Protein AF-A0A7T3FVX2-F1 (afdb_monomer_lite)

Foldseek 3Di:
DPPCLVVLLCCLQPVLLLVLLVVLVVCCVVVNDPVVRSVCCLQVVLVVLLVVLVVLCQQQPAQPDGPCVVVHDAQFLLVPDPPVCPVVDDPVNRRDGDNPRHDHPSCSVSSNSNSVNNNVSNVVPVD

Secondary structure (DSSP, 8-state):
--TTHHHHHHIIIIIHHHHHHHHHHHHHHTTSS-HHHHHHHHHHHHHHHHHHHHHHHHHH-BSS--TTGGG--PPBGGGTS-GGGGGGS-HHHHSSBP-TTPBPHHHHHHHHHHHHHHHHHHHHHH-

pLDDT: mean 79.84, std 10.41, range [51.56, 94.81]

Organism: NCBI:txid1198301

Sequence (127 aa):
MDEKAPIYAAAAGVIAPVTTVRLVGGAVDAGVLDPIVGLVVLFLGPVLGGVWIVSAAWKLGLTDWDPLDRFRSRATVREDIPAQFHDAMNNETLDEVKEEGKIPTNLFVYGLVYLVGVPIFTVVFIL

Structure (mmCIF, N/CA/C/O backbone):
data_AF-A0A7T3FVX2-F1
#
_entry.id   AF-A0A7T3FVX2-F1
#
loop_
_atom_site.group_PDB
_atom_site.id
_atom_site.type_symbol
_atom_site.label_atom_id
_atom_site.label_alt_id
_atom_site.label_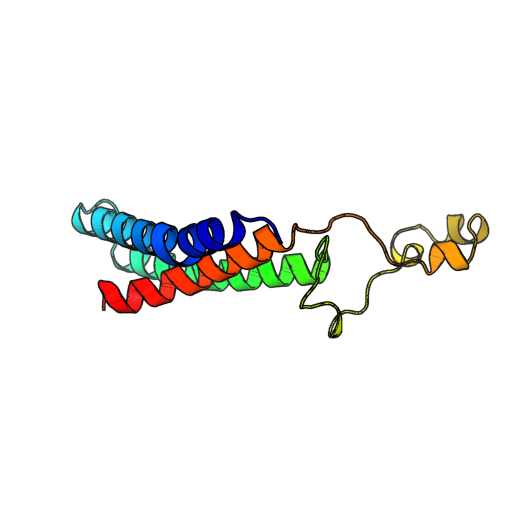comp_id
_atom_site.label_asym_id
_atom_site.label_entity_id
_atom_site.label_seq_id
_atom_site.pdbx_PDB_ins_code
_atom_site.Cartn_x
_atom_site.Cartn_y
_atom_site.Cartn_z
_atom_site.occupancy
_atom_site.B_iso_or_equiv
_atom_site.auth_seq_id
_atom_site.auth_comp_id
_atom_site.auth_asym_id
_atom_site.auth_atom_id
_atom_site.pdbx_PDB_model_num
ATOM 1 N N . MET A 1 1 ? -3.057 11.288 -21.229 1.00 51.56 1 MET A N 1
ATOM 2 C CA . MET A 1 1 ? -3.587 11.096 -19.862 1.00 51.56 1 MET A CA 1
ATOM 3 C C . MET A 1 1 ? -5.002 10.577 -19.996 1.00 51.56 1 MET A C 1
ATOM 5 O O . MET A 1 1 ? -5.764 11.183 -20.733 1.00 51.56 1 MET A O 1
ATOM 9 N N . ASP A 1 2 ? -5.311 9.449 -19.362 1.00 62.53 2 ASP A N 1
ATOM 10 C CA . ASP A 1 2 ? -6.655 8.859 -19.353 1.00 62.53 2 ASP A CA 1
ATOM 11 C C . ASP A 1 2 ? -7.633 9.810 -18.630 1.00 62.53 2 ASP A C 1
ATOM 13 O O . ASP A 1 2 ? -7.335 10.260 -17.521 1.00 62.53 2 ASP A O 1
ATOM 17 N N . GLU A 1 3 ? -8.772 10.152 -19.242 1.00 69.12 3 GLU A N 1
ATOM 18 C CA . GLU A 1 3 ? -9.748 11.120 -18.698 1.00 69.12 3 GLU A CA 1
ATOM 19 C C . GLU A 1 3 ? -10.288 10.710 -17.319 1.00 69.12 3 GLU A C 1
ATOM 21 O O . GLU A 1 3 ? -10.732 11.550 -16.537 1.00 69.12 3 GLU A O 1
ATOM 26 N N . LYS A 1 4 ? -10.210 9.418 -16.981 1.00 71.50 4 LYS A N 1
ATOM 27 C CA . LYS A 1 4 ? -10.680 8.872 -15.702 1.00 71.50 4 LYS A CA 1
ATOM 28 C C . LYS A 1 4 ? -9.620 8.862 -14.599 1.00 71.50 4 LYS A C 1
ATOM 30 O O . LYS A 1 4 ? -9.953 8.588 -13.446 1.00 71.50 4 LYS A O 1
ATOM 35 N N . ALA A 1 5 ? -8.364 9.196 -14.903 1.00 68.69 5 ALA A N 1
ATOM 36 C CA . ALA A 1 5 ? -7.272 9.197 -13.927 1.00 68.69 5 ALA A CA 1
ATOM 37 C C . ALA A 1 5 ? -7.550 10.022 -12.645 1.00 68.69 5 ALA A C 1
ATOM 39 O O . ALA A 1 5 ? -7.195 9.541 -11.565 1.00 68.69 5 ALA A O 1
ATOM 40 N N . PRO A 1 6 ? -8.218 11.198 -12.697 1.00 67.56 6 PRO A N 1
ATOM 41 C CA . PRO A 1 6 ? -8.576 11.955 -11.494 1.00 67.56 6 PRO A CA 1
ATOM 42 C C . PRO A 1 6 ? -9.600 11.229 -10.613 1.00 67.56 6 PRO A C 1
ATOM 44 O O . PRO A 1 6 ? -9.517 11.283 -9.388 1.00 67.56 6 PRO A O 1
ATOM 47 N N . ILE A 1 7 ? -10.547 10.516 -11.232 1.00 74.06 7 ILE A N 1
ATOM 48 C CA . ILE A 1 7 ? -11.590 9.756 -10.530 1.00 74.06 7 ILE A CA 1
ATOM 49 C C . ILE A 1 7 ? -10.956 8.579 -9.791 1.00 74.06 7 ILE A C 1
ATOM 51 O O . ILE A 1 7 ? -11.241 8.362 -8.615 1.00 74.06 7 ILE A O 1
ATOM 55 N N . TYR A 1 8 ? -10.054 7.850 -10.450 1.00 76.00 8 TYR A N 1
ATOM 56 C CA . TYR A 1 8 ? -9.338 6.742 -9.821 1.00 76.00 8 TYR A CA 1
ATOM 57 C C . TYR A 1 8 ? -8.396 7.213 -8.711 1.00 76.00 8 TYR A C 1
ATOM 59 O O . TYR A 1 8 ? -8.329 6.572 -7.665 1.00 76.00 8 TYR A O 1
ATOM 67 N N . ALA A 1 9 ? -7.743 8.366 -8.881 1.00 71.69 9 ALA A N 1
ATOM 68 C CA . ALA A 1 9 ? -6.930 8.972 -7.830 1.00 71.69 9 ALA A CA 1
ATOM 69 C C . ALA A 1 9 ? -7.771 9.363 -6.603 1.00 71.69 9 ALA A C 1
ATOM 71 O O . ALA A 1 9 ? -7.386 9.062 -5.475 1.00 71.69 9 ALA A O 1
ATOM 72 N N . ALA A 1 10 ? -8.941 9.976 -6.806 1.00 73.88 10 ALA A N 1
ATOM 73 C CA . ALA A 1 10 ? -9.861 10.312 -5.719 1.00 73.88 10 ALA A CA 1
ATOM 74 C C . ALA A 1 10 ? -10.425 9.057 -5.028 1.00 73.88 10 ALA A C 1
ATOM 76 O O . ALA A 1 10 ? -10.515 9.002 -3.799 1.00 73.88 10 ALA A O 1
ATOM 77 N N . ALA A 1 11 ? -10.763 8.022 -5.801 1.00 79.75 11 ALA A N 1
ATOM 78 C CA . ALA A 1 11 ? -11.240 6.755 -5.263 1.00 79.75 11 ALA A CA 1
ATOM 79 C C . ALA A 1 11 ? -10.166 6.059 -4.412 1.00 79.75 11 ALA A C 1
ATOM 81 O O . ALA A 1 11 ? -10.448 5.662 -3.284 1.00 79.75 11 ALA A O 1
ATOM 82 N N . ALA A 1 12 ? -8.933 5.961 -4.918 1.00 78.56 12 ALA A N 1
ATOM 83 C CA . ALA A 1 12 ? -7.824 5.311 -4.227 1.00 78.56 12 ALA A CA 1
ATOM 84 C C . ALA A 1 12 ? -7.296 6.123 -3.035 1.00 78.56 12 ALA A C 1
ATOM 86 O O . ALA A 1 12 ? -6.888 5.537 -2.038 1.00 78.56 12 ALA A O 1
ATOM 87 N N . GLY A 1 13 ? -7.308 7.456 -3.117 1.00 80.19 13 GLY A N 1
ATOM 88 C CA . GLY A 1 13 ? -6.720 8.322 -2.095 1.00 80.19 13 GLY A CA 1
ATOM 89 C C . GLY A 1 13 ? -7.662 8.866 -1.044 1.00 80.19 13 GLY A C 1
ATOM 90 O O . GLY A 1 13 ? -7.184 9.314 -0.010 1.00 80.19 13 GLY A O 1
ATOM 91 N N . VAL A 1 14 ? -8.974 8.824 -1.271 1.00 83.62 14 VAL A N 1
ATOM 92 C CA . VAL A 1 14 ? -9.952 9.375 -0.324 1.00 83.62 14 VAL A CA 1
ATOM 93 C C . VAL A 1 14 ? -11.021 8.348 0.006 1.00 83.62 14 VAL A C 1
ATOM 95 O O . VAL A 1 14 ? -11.159 7.959 1.162 1.00 83.62 14 VAL A O 1
ATOM 98 N N . ILE A 1 15 ? -11.752 7.855 -0.995 1.00 87.62 15 ILE A N 1
ATOM 99 C CA . ILE A 1 15 ? -12.921 6.998 -0.743 1.00 87.62 15 ILE A CA 1
ATOM 100 C C . ILE A 1 15 ? -12.502 5.664 -0.122 1.00 87.62 15 ILE A C 1
ATOM 102 O O . ILE A 1 15 ? -13.030 5.284 0.925 1.00 87.62 15 ILE A O 1
ATOM 106 N N . ALA A 1 16 ? -11.554 4.960 -0.741 1.00 87.62 16 ALA A N 1
ATOM 107 C CA . ALA A 1 16 ? -11.097 3.666 -0.255 1.00 87.62 16 ALA A CA 1
ATOM 108 C C . ALA A 1 16 ? -10.457 3.771 1.144 1.00 87.62 16 ALA A C 1
ATOM 110 O O . ALA A 1 16 ? -10.890 3.026 2.020 1.00 87.62 16 ALA A O 1
ATOM 111 N N . PRO A 1 17 ? -9.541 4.720 1.428 1.00 88.25 17 PRO A N 1
ATOM 112 C CA . PRO A 1 17 ? -8.986 4.885 2.766 1.00 88.25 17 PRO A CA 1
ATOM 113 C C . PRO A 1 17 ? -10.033 5.170 3.840 1.00 88.25 17 PRO A C 1
ATOM 115 O O . PRO A 1 17 ? -10.051 4.498 4.868 1.00 88.25 17 PRO A O 1
ATOM 118 N N . VAL A 1 18 ? -10.945 6.117 3.593 1.00 89.81 18 VAL A N 1
ATOM 119 C CA . VAL A 1 18 ? -12.016 6.451 4.543 1.00 89.81 18 VAL A CA 1
ATOM 120 C C . VAL A 1 18 ? -12.905 5.240 4.808 1.00 89.81 18 VAL A C 1
ATOM 122 O O . VAL A 1 18 ? -13.228 4.950 5.959 1.00 89.81 18 VAL A O 1
ATOM 125 N N . THR A 1 19 ? -13.267 4.504 3.757 1.00 91.19 19 THR A N 1
ATOM 126 C CA . THR A 1 19 ? -14.081 3.289 3.880 1.00 91.19 19 THR A CA 1
ATOM 127 C C . THR A 1 19 ? -13.360 2.230 4.712 1.00 91.19 19 THR A C 1
ATOM 129 O O . THR A 1 19 ? -13.965 1.666 5.620 1.00 91.19 19 THR A O 1
ATOM 132 N N . THR A 1 20 ? -12.064 2.009 4.479 1.00 91.25 20 THR A N 1
ATOM 133 C CA . THR A 1 20 ? -11.244 1.073 5.261 1.00 91.25 20 THR A CA 1
ATOM 134 C C . THR A 1 20 ? -11.225 1.441 6.743 1.00 91.25 20 THR A C 1
ATOM 136 O O . THR A 1 20 ? -11.505 0.589 7.583 1.00 91.25 20 THR A O 1
ATOM 139 N N . VAL A 1 21 ? -10.969 2.711 7.077 1.00 90.81 21 VAL A N 1
ATOM 140 C CA . VAL A 1 21 ? -10.954 3.190 8.471 1.00 90.81 21 VAL A CA 1
ATOM 141 C C . VAL A 1 21 ? -12.314 2.981 9.136 1.00 90.81 21 VAL A C 1
ATOM 143 O O . VAL A 1 21 ? -12.386 2.481 10.256 1.00 90.81 21 VAL A O 1
ATOM 146 N N . ARG A 1 22 ? -13.408 3.302 8.435 1.00 91.06 22 ARG A N 1
ATOM 147 C CA . ARG A 1 22 ? -14.774 3.123 8.949 1.00 91.06 22 ARG A CA 1
ATOM 148 C C . ARG A 1 22 ? -15.142 1.659 9.158 1.00 91.06 22 ARG A C 1
ATOM 150 O O . ARG A 1 22 ? -15.786 1.349 10.154 1.00 91.06 22 ARG A O 1
ATOM 157 N N . LEU A 1 23 ? -14.741 0.771 8.250 1.00 93.19 23 LEU A N 1
ATOM 158 C CA . LEU A 1 23 ? -14.982 -0.667 8.384 1.00 93.19 23 LEU A CA 1
ATOM 159 C C . LEU A 1 23 ? -14.229 -1.249 9.580 1.00 93.19 23 LEU A C 1
ATOM 161 O O . LEU A 1 23 ? -14.816 -2.000 10.355 1.00 93.19 23 LEU A O 1
ATOM 165 N N . VAL A 1 24 ? -12.959 -0.876 9.759 1.00 91.38 24 VAL A N 1
ATOM 166 C CA . VAL A 1 24 ? -12.169 -1.324 10.913 1.00 91.38 24 VAL A CA 1
ATOM 167 C C . VAL A 1 24 ? -12.749 -0.765 12.212 1.00 91.38 24 VAL A C 1
ATOM 169 O O . VAL A 1 24 ? -12.954 -1.532 13.146 1.00 91.38 24 VAL A O 1
ATOM 172 N N . GLY A 1 25 ? -13.089 0.528 12.2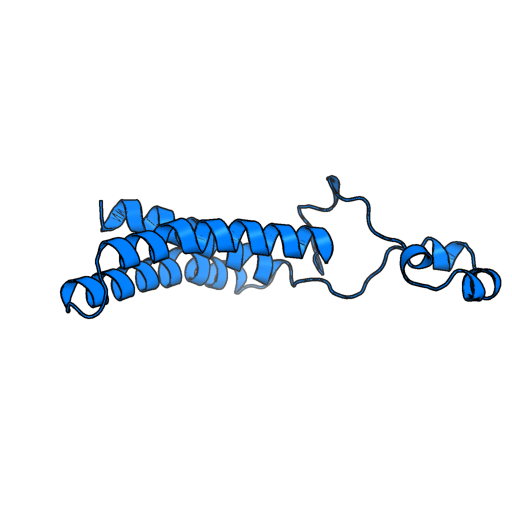57 1.00 88.94 25 GLY A N 1
ATOM 173 C CA . GLY A 1 25 ? -13.742 1.141 13.419 1.00 88.94 25 GLY A CA 1
ATOM 174 C C . GLY A 1 25 ? -15.059 0.450 13.779 1.00 88.94 25 GLY A C 1
ATOM 175 O O . GLY A 1 25 ? -15.245 0.039 14.917 1.00 88.94 25 GLY A O 1
ATOM 176 N N . GLY A 1 26 ? -15.924 0.200 12.791 1.00 90.38 26 GLY A N 1
ATOM 177 C CA . GLY A 1 26 ? -17.179 -0.522 13.008 1.00 90.38 26 GLY A CA 1
ATOM 178 C C . GLY A 1 26 ? -16.985 -1.964 13.496 1.00 90.38 26 GLY A C 1
ATOM 179 O O . GLY A 1 26 ? -17.774 -2.445 14.306 1.00 90.38 26 GLY A O 1
ATOM 180 N N . ALA A 1 27 ? -15.931 -2.656 13.051 1.00 90.69 27 ALA A N 1
ATOM 181 C CA . ALA A 1 27 ? -15.599 -3.996 13.540 1.00 90.69 27 ALA A CA 1
ATOM 182 C C . ALA A 1 27 ? -15.110 -3.987 14.998 1.00 90.69 27 ALA A C 1
ATOM 184 O O . ALA A 1 27 ? -15.405 -4.923 15.746 1.00 90.69 27 ALA A O 1
ATOM 185 N N . VAL A 1 28 ? -14.394 -2.9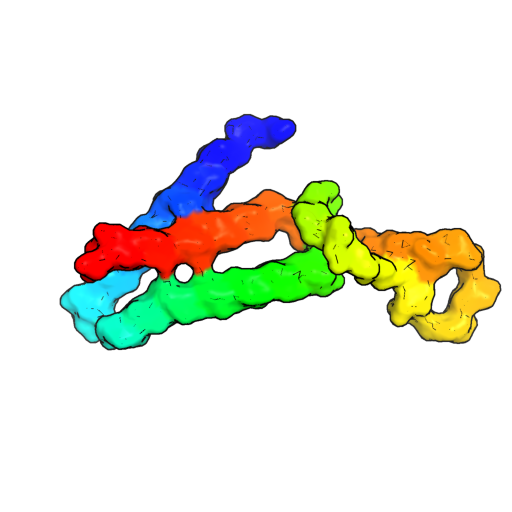32 15.400 1.00 91.25 28 VAL A N 1
ATOM 186 C CA . VAL A 1 28 ? -13.974 -2.715 16.789 1.00 91.25 28 VAL A CA 1
ATOM 187 C C . VAL A 1 28 ? -15.180 -2.397 17.674 1.00 91.25 28 VAL A C 1
ATOM 189 O O . VAL A 1 28 ? -15.367 -3.052 18.696 1.00 91.25 28 VAL A O 1
ATOM 192 N N . ASP A 1 29 ? -16.050 -1.477 17.250 1.00 90.75 29 ASP A N 1
ATOM 193 C CA . ASP A 1 29 ? -17.262 -1.100 17.994 1.00 90.75 29 ASP A CA 1
ATOM 194 C C . ASP A 1 29 ? -18.225 -2.285 18.180 1.00 90.75 29 ASP A C 1
ATOM 196 O O . ASP A 1 29 ? -18.880 -2.416 19.214 1.00 90.75 29 ASP A O 1
ATOM 200 N N . ALA A 1 30 ? -18.289 -3.184 17.194 1.00 92.69 30 ALA A N 1
ATOM 201 C CA . ALA A 1 30 ? -19.078 -4.413 17.259 1.00 92.69 30 ALA A CA 1
ATOM 202 C C . ALA A 1 30 ? -18.435 -5.526 18.115 1.00 92.69 30 ALA A C 1
ATOM 204 O O . ALA A 1 30 ? -19.033 -6.591 18.271 1.00 92.69 30 ALA A O 1
ATOM 205 N N . GLY A 1 31 ? -17.219 -5.323 18.638 1.00 90.19 31 GLY A N 1
ATOM 206 C CA . GLY A 1 31 ? -16.481 -6.315 19.427 1.00 90.19 31 GLY A CA 1
ATOM 207 C C . GLY A 1 31 ? -15.961 -7.513 18.622 1.00 90.19 31 GLY A C 1
ATOM 208 O O . GLY A 1 31 ? -15.587 -8.528 19.204 1.00 90.19 31 GLY A O 1
ATOM 209 N N . VAL A 1 32 ? -15.950 -7.418 17.288 1.00 94.81 32 VAL A N 1
ATOM 210 C CA . VAL A 1 32 ? -15.472 -8.478 16.379 1.00 94.81 32 VAL A CA 1
ATOM 211 C C . VAL A 1 32 ? -13.952 -8.412 16.203 1.00 94.81 32 VAL A C 1
ATOM 213 O O . VAL A 1 32 ? -13.315 -9.427 15.920 1.00 94.81 32 VAL A O 1
ATOM 216 N N . LEU A 1 33 ? -13.364 -7.227 16.382 1.00 92.12 33 LEU A N 1
ATOM 217 C CA . LEU A 1 33 ? -11.930 -6.983 16.277 1.00 92.12 33 LEU A CA 1
ATOM 218 C C . LEU A 1 33 ? -11.409 -6.291 17.538 1.00 92.12 33 LEU A C 1
ATOM 220 O O . LEU A 1 33 ? -12.008 -5.334 18.019 1.00 92.12 33 LEU A O 1
ATOM 224 N N . ASP A 1 34 ? -10.267 -6.747 18.049 1.00 92.50 34 ASP A N 1
ATOM 225 C CA . ASP A 1 34 ? -9.597 -6.074 19.160 1.00 92.50 34 ASP A CA 1
ATOM 226 C C . ASP A 1 34 ? -9.093 -4.674 18.726 1.00 92.50 34 ASP A C 1
ATOM 228 O O . ASP A 1 34 ? -8.509 -4.553 17.641 1.00 92.50 34 ASP A O 1
ATOM 232 N N . PRO A 1 35 ? -9.275 -3.615 19.542 1.00 88.94 35 PRO A N 1
ATOM 233 C CA . PRO A 1 35 ? -8.856 -2.255 19.195 1.00 88.94 35 PRO A CA 1
ATOM 234 C C . PRO A 1 35 ? -7.370 -2.124 18.832 1.00 88.94 35 PRO A C 1
ATOM 236 O O . PRO A 1 35 ? -7.017 -1.381 17.915 1.00 88.94 35 PRO A O 1
ATOM 239 N N . ILE A 1 36 ? -6.488 -2.859 19.518 1.00 91.12 36 ILE A N 1
ATOM 240 C CA . ILE A 1 36 ? -5.044 -2.848 19.255 1.00 91.12 36 ILE A CA 1
ATOM 241 C C . ILE A 1 36 ? -4.775 -3.484 17.894 1.00 91.12 36 ILE A C 1
ATOM 243 O O . ILE A 1 36 ? -3.994 -2.951 17.105 1.00 91.12 36 ILE A O 1
ATOM 247 N N . VAL A 1 37 ? -5.453 -4.591 17.584 1.00 90.88 37 VAL A N 1
ATOM 248 C CA . VAL A 1 37 ? -5.350 -5.232 16.267 1.00 90.88 37 VAL A CA 1
ATOM 249 C C . VAL A 1 37 ? -5.860 -4.289 15.175 1.00 90.88 37 VAL A C 1
ATOM 251 O O . VAL A 1 37 ? -5.203 -4.153 14.145 1.00 90.88 37 VAL A O 1
ATOM 254 N N . GLY A 1 38 ? -6.963 -3.574 15.412 1.00 89.44 38 GLY A N 1
ATOM 255 C CA . GLY A 1 38 ? -7.466 -2.536 14.509 1.00 89.44 38 GLY A CA 1
ATOM 256 C C . GLY A 1 38 ? -6.430 -1.444 14.223 1.00 89.44 38 GLY A C 1
ATOM 257 O O . GLY A 1 38 ? -6.168 -1.132 13.062 1.00 89.44 38 GLY A O 1
ATOM 258 N N . LEU A 1 39 ? -5.763 -0.923 15.257 1.00 86.88 39 LEU A N 1
ATOM 259 C CA . LEU A 1 39 ? -4.690 0.068 15.105 1.00 86.88 39 LEU A CA 1
ATOM 260 C C . LEU A 1 39 ? -3.486 -0.481 14.330 1.00 86.88 39 LEU A C 1
ATOM 262 O O . LEU A 1 39 ? -2.963 0.195 13.444 1.00 86.88 39 LEU A O 1
ATOM 266 N N . VAL A 1 40 ? -3.060 -1.713 14.614 1.00 90.56 40 VAL A N 1
ATOM 267 C CA . VAL A 1 40 ? -1.969 -2.369 13.876 1.00 90.56 40 VAL A CA 1
ATOM 268 C C . VAL A 1 40 ? -2.332 -2.520 12.397 1.00 90.56 40 VAL A C 1
ATOM 270 O O . VAL A 1 40 ? -1.510 -2.220 11.531 1.00 90.56 40 VAL A O 1
ATOM 273 N N . VAL A 1 41 ? -3.567 -2.921 12.089 1.00 90.69 41 VAL A N 1
ATOM 274 C CA . VAL A 1 41 ? -4.055 -3.051 10.709 1.00 90.69 41 VAL A CA 1
ATOM 275 C C . VAL A 1 41 ? -4.089 -1.702 9.996 1.00 90.69 41 VAL A C 1
ATOM 277 O O . VAL A 1 41 ? -3.736 -1.646 8.823 1.00 90.69 41 VAL A O 1
ATOM 280 N N . LEU A 1 42 ? -4.471 -0.620 10.675 1.00 91.38 42 LEU A N 1
ATOM 281 C CA . LEU A 1 42 ? -4.592 0.709 10.070 1.00 91.38 42 LEU A CA 1
ATOM 282 C C . LEU A 1 42 ? -3.268 1.480 9.953 1.00 91.38 42 LEU A C 1
ATOM 284 O O . LEU A 1 42 ? -3.156 2.359 9.102 1.00 91.38 42 LEU A O 1
ATOM 288 N N . PHE A 1 43 ? -2.255 1.153 10.759 1.00 89.19 43 PHE A N 1
ATOM 289 C CA . PHE A 1 43 ? -0.945 1.813 10.703 1.00 89.19 43 PHE A CA 1
ATOM 290 C C . PHE A 1 43 ? 0.158 0.909 10.168 1.00 89.19 43 PHE A C 1
ATOM 292 O O . PHE A 1 43 ? 0.773 1.211 9.146 1.00 89.19 43 PHE A O 1
ATOM 299 N N . LEU A 1 44 ? 0.426 -0.206 10.849 1.00 89.50 44 LEU A N 1
ATOM 300 C CA . LEU A 1 44 ? 1.553 -1.068 10.506 1.00 89.50 44 LEU A CA 1
ATOM 301 C C . LEU A 1 44 ? 1.321 -1.777 9.170 1.00 89.50 44 LEU A C 1
ATOM 303 O O . LEU A 1 44 ? 2.246 -1.873 8.367 1.00 89.50 44 LEU A O 1
ATOM 307 N N . GLY A 1 45 ? 0.087 -2.217 8.907 1.00 90.38 45 GLY A N 1
ATOM 308 C CA . GLY A 1 45 ? -0.297 -2.835 7.637 1.00 90.38 45 GLY A CA 1
ATOM 309 C C . GLY A 1 45 ? 0.055 -1.957 6.428 1.00 90.38 45 GLY A C 1
ATOM 310 O O . GLY A 1 45 ? 0.825 -2.401 5.574 1.00 90.38 45 GLY A O 1
ATOM 311 N N . PRO A 1 46 ? -0.433 -0.704 6.358 1.00 91.38 46 PRO A N 1
ATOM 312 C CA . PRO A 1 46 ? -0.115 0.195 5.260 1.00 91.38 46 PRO A CA 1
ATOM 313 C C . PRO A 1 46 ? 1.364 0.558 5.155 1.00 91.38 46 PRO A C 1
ATOM 315 O O . PRO A 1 46 ? 1.887 0.622 4.045 1.00 91.38 46 PRO A O 1
ATOM 318 N N . VAL A 1 47 ? 2.063 0.734 6.282 1.00 90.38 47 VAL A N 1
ATOM 319 C CA . VAL A 1 47 ? 3.511 1.005 6.285 1.00 90.38 47 VAL A CA 1
ATOM 320 C C . VAL A 1 47 ? 4.285 -0.163 5.672 1.00 90.38 47 VAL A C 1
ATOM 322 O O . VAL A 1 47 ? 5.076 0.039 4.750 1.00 90.38 47 VAL A O 1
ATOM 325 N N . LEU A 1 48 ? 4.033 -1.392 6.131 1.00 92.12 48 LEU A N 1
ATOM 326 C CA . LEU A 1 48 ? 4.682 -2.588 5.587 1.00 92.12 48 LEU A CA 1
ATOM 327 C C . LEU A 1 48 ? 4.294 -2.824 4.125 1.00 92.12 48 LEU A C 1
ATOM 329 O O . LEU A 1 48 ? 5.156 -3.136 3.304 1.00 92.12 48 LEU A O 1
ATOM 333 N N . GLY A 1 49 ? 3.021 -2.614 3.786 1.00 91.25 49 GLY A N 1
ATOM 334 C CA . GLY A 1 49 ? 2.532 -2.665 2.413 1.00 91.25 49 GLY A CA 1
ATOM 335 C C . GLY A 1 49 ? 3.263 -1.672 1.513 1.00 91.25 49 GLY A C 1
ATOM 336 O O . GLY A 1 49 ? 3.672 -2.055 0.423 1.00 91.25 49 GLY A O 1
ATOM 337 N N . GLY A 1 50 ? 3.495 -0.445 1.996 1.00 91.00 50 GLY A N 1
ATOM 338 C CA . GLY A 1 50 ? 4.226 0.625 1.312 1.00 91.00 50 GLY A CA 1
ATOM 339 C C . GLY A 1 50 ? 5.691 0.279 1.058 1.00 91.00 50 GLY A C 1
ATOM 340 O O . GLY A 1 50 ? 6.197 0.459 -0.048 1.00 91.00 50 GLY A O 1
ATOM 341 N N . VAL A 1 51 ? 6.369 -0.291 2.053 1.00 90.50 51 VAL A N 1
ATOM 342 C CA . VAL A 1 51 ? 7.740 -0.795 1.881 1.00 90.50 51 VAL A CA 1
ATOM 343 C C . VAL A 1 51 ? 7.774 -1.922 0.847 1.00 90.50 51 VAL A C 1
ATOM 345 O O . VAL A 1 51 ? 8.643 -1.940 -0.024 1.00 90.50 51 VAL A O 1
ATOM 348 N N . TRP A 1 52 ? 6.810 -2.841 0.908 1.00 90.75 52 TRP A N 1
ATOM 349 C CA . TRP A 1 52 ? 6.742 -3.986 0.008 1.00 90.75 52 TRP A CA 1
ATOM 350 C C . TRP A 1 52 ? 6.514 -3.580 -1.452 1.00 90.75 52 TRP A C 1
ATOM 352 O O . TRP A 1 52 ? 7.269 -4.006 -2.321 1.00 90.75 52 TRP A O 1
ATOM 362 N N . ILE A 1 53 ? 5.534 -2.716 -1.734 1.00 87.94 53 ILE A N 1
ATOM 363 C CA . ILE A 1 53 ? 5.256 -2.217 -3.092 1.00 87.94 53 ILE A CA 1
ATOM 364 C C . ILE A 1 53 ? 6.427 -1.409 -3.662 1.00 87.94 53 ILE A C 1
ATOM 366 O O . ILE A 1 53 ? 6.753 -1.573 -4.836 1.00 87.94 53 ILE A O 1
ATOM 370 N N . VAL A 1 54 ? 7.103 -0.588 -2.851 1.00 88.06 54 VAL A N 1
ATOM 371 C CA . VAL A 1 54 ? 8.317 0.126 -3.283 1.00 88.06 54 VAL A CA 1
ATOM 372 C C . VAL A 1 54 ? 9.448 -0.855 -3.584 1.00 88.06 54 VAL A C 1
ATOM 374 O O . VAL A 1 54 ? 10.113 -0.715 -4.605 1.00 88.06 54 VAL A O 1
ATOM 377 N N . SER A 1 55 ? 9.641 -1.881 -2.753 1.00 86.50 55 SER A N 1
ATOM 378 C CA . SER A 1 55 ? 10.638 -2.931 -2.999 1.00 86.50 55 SER A CA 1
ATOM 379 C C . SER A 1 55 ? 10.329 -3.737 -4.266 1.00 86.50 55 SER A C 1
ATOM 381 O O . SER A 1 55 ? 11.224 -3.999 -5.072 1.00 86.50 55 SER A O 1
ATOM 383 N N . ALA A 1 56 ? 9.059 -4.082 -4.484 1.00 83.44 56 ALA A N 1
ATOM 384 C CA . ALA A 1 56 ? 8.606 -4.768 -5.686 1.00 83.44 56 ALA A CA 1
ATOM 385 C C . ALA A 1 56 ? 8.838 -3.905 -6.933 1.00 83.44 56 ALA A C 1
ATOM 387 O O . ALA A 1 56 ? 9.420 -4.392 -7.898 1.00 83.44 56 ALA A O 1
ATOM 388 N N . ALA A 1 57 ? 8.478 -2.618 -6.891 1.00 82.50 57 ALA A N 1
ATOM 389 C CA . ALA A 1 57 ? 8.741 -1.676 -7.977 1.00 82.50 57 ALA A CA 1
ATOM 390 C C . ALA A 1 57 ? 10.243 -1.487 -8.230 1.00 82.50 57 ALA A C 1
ATOM 392 O O . ALA A 1 57 ? 10.666 -1.472 -9.380 1.00 82.50 57 ALA A O 1
ATOM 393 N N . TRP A 1 58 ? 11.070 -1.438 -7.183 1.00 80.31 58 TRP A N 1
ATOM 394 C CA . TRP A 1 58 ? 12.526 -1.355 -7.319 1.00 80.31 58 TRP A CA 1
ATOM 395 C C . TRP A 1 58 ? 13.114 -2.572 -8.044 1.00 80.31 58 TRP A C 1
ATOM 397 O O . TRP A 1 58 ? 13.988 -2.436 -8.901 1.00 80.31 58 TRP A O 1
ATOM 407 N N . LYS A 1 59 ? 12.627 -3.774 -7.717 1.00 78.25 59 LYS A N 1
ATOM 408 C CA . LYS A 1 59 ? 13.106 -5.028 -8.310 1.00 78.25 59 LYS A CA 1
ATOM 409 C C . LYS A 1 59 ? 12.590 -5.235 -9.736 1.00 78.25 59 LYS A C 1
ATOM 411 O O . LYS A 1 59 ? 13.338 -5.679 -10.603 1.00 78.25 59 LYS A O 1
ATOM 416 N N . LEU A 1 60 ? 11.316 -4.942 -9.969 1.00 76.81 60 LEU A N 1
ATOM 417 C CA . LEU A 1 60 ? 10.606 -5.293 -11.198 1.00 76.81 60 LEU A CA 1
ATOM 418 C C . LEU A 1 60 ? 10.566 -4.153 -12.225 1.00 76.81 60 LEU A C 1
ATOM 420 O O . LEU A 1 60 ? 10.603 -4.402 -13.424 1.00 76.81 60 LEU A O 1
ATOM 424 N N . GLY A 1 61 ? 10.593 -2.900 -11.778 1.00 75.31 61 GLY A N 1
ATOM 425 C CA . GLY A 1 61 ? 10.404 -1.718 -12.623 1.00 75.31 61 GLY A CA 1
ATOM 426 C C . GLY A 1 61 ? 8.940 -1.459 -12.958 1.00 75.31 61 GLY A C 1
ATOM 427 O O . GLY A 1 61 ? 8.057 -2.261 -12.638 1.00 75.31 61 GLY A O 1
ATOM 428 N N . LEU A 1 62 ? 8.681 -0.319 -13.598 1.00 79.50 62 LEU A N 1
ATOM 429 C CA . LEU A 1 62 ? 7.335 0.130 -13.970 1.00 79.50 62 LEU A CA 1
ATOM 430 C C . LEU A 1 62 ? 7.167 0.224 -15.498 1.00 79.50 62 LEU A C 1
ATOM 432 O O . LEU A 1 62 ? 8.133 0.500 -16.205 1.00 79.50 62 LEU A O 1
ATOM 436 N N . THR A 1 63 ? 5.963 -0.064 -16.017 1.00 69.38 63 THR A N 1
ATOM 437 C CA . THR A 1 63 ? 5.711 -0.251 -17.469 1.00 69.38 63 THR A CA 1
ATOM 438 C C . THR A 1 63 ? 5.869 1.006 -18.311 1.00 69.38 63 THR A C 1
ATOM 440 O O . THR A 1 63 ? 6.363 0.902 -19.428 1.00 69.38 63 THR A O 1
ATOM 443 N N . ASP A 1 64 ? 5.453 2.164 -17.797 1.00 68.88 64 ASP A N 1
ATOM 444 C CA . ASP A 1 64 ? 5.338 3.390 -18.594 1.00 68.88 64 ASP A CA 1
ATOM 445 C C . ASP A 1 64 ? 6.335 4.445 -18.120 1.00 68.88 64 ASP A C 1
ATOM 447 O O . ASP A 1 64 ? 7.371 4.696 -18.731 1.00 68.88 64 ASP A O 1
ATOM 451 N N . TRP A 1 65 ? 6.016 5.057 -16.985 1.00 70.81 65 TRP A N 1
ATOM 452 C CA . TRP A 1 65 ? 6.847 6.044 -16.326 1.00 70.81 65 TRP A CA 1
ATOM 453 C C . TRP A 1 65 ? 7.301 5.461 -14.996 1.00 70.81 65 TRP A C 1
ATOM 455 O O . TRP A 1 65 ? 6.472 5.149 -14.138 1.00 70.81 65 TRP A O 1
ATOM 465 N N . ASP A 1 66 ? 8.608 5.289 -14.836 1.00 72.44 66 ASP A N 1
ATOM 466 C CA . ASP A 1 66 ? 9.192 4.792 -13.598 1.00 72.44 66 ASP A CA 1
ATOM 467 C C . ASP A 1 66 ? 9.793 5.965 -12.794 1.00 72.44 66 ASP A C 1
ATOM 469 O O . ASP A 1 66 ? 10.890 6.434 -13.106 1.00 72.44 66 ASP A O 1
ATOM 473 N N . PRO A 1 67 ? 9.108 6.488 -11.756 1.00 69.44 67 PRO A N 1
ATOM 474 C CA . PRO A 1 67 ? 9.660 7.520 -10.873 1.00 69.44 67 PRO A CA 1
ATOM 475 C C . PRO A 1 67 ? 10.960 7.118 -10.164 1.00 69.44 67 PRO A C 1
ATOM 477 O O . PRO A 1 67 ? 11.675 7.993 -9.664 1.00 69.44 67 PRO A O 1
ATOM 480 N N . LEU A 1 68 ? 11.263 5.820 -10.082 1.00 73.12 68 LEU A N 1
ATOM 481 C CA . LEU A 1 68 ? 12.450 5.285 -9.422 1.00 73.12 68 LEU A CA 1
ATOM 482 C C . LEU A 1 68 ? 13.610 5.042 -10.399 1.00 73.12 68 LEU A C 1
ATOM 484 O O . LEU A 1 68 ? 14.710 4.726 -9.946 1.00 73.12 68 LEU A O 1
ATOM 488 N N . ASP A 1 69 ? 13.413 5.258 -11.706 1.00 72.19 69 ASP A N 1
ATOM 489 C CA . ASP A 1 69 ? 14.392 4.920 -12.752 1.00 72.19 69 ASP A CA 1
ATOM 490 C C . ASP A 1 69 ? 15.757 5.580 -12.526 1.00 72.19 69 ASP A C 1
ATOM 492 O O . ASP A 1 69 ? 16.799 4.940 -12.615 1.00 72.19 69 ASP A O 1
ATOM 496 N N . ARG A 1 70 ? 15.756 6.854 -12.111 1.00 69.75 70 ARG A N 1
ATOM 497 C CA . ARG A 1 70 ? 16.978 7.637 -11.845 1.00 69.75 70 ARG A CA 1
ATOM 498 C C . ARG A 1 70 ? 17.851 7.094 -10.708 1.00 69.75 70 ARG A C 1
ATOM 500 O O . ARG A 1 70 ? 18.974 7.556 -10.539 1.00 69.75 70 ARG A O 1
ATOM 507 N N . PHE A 1 71 ? 17.322 6.186 -9.892 1.00 71.38 71 PHE A N 1
ATOM 508 C CA . PHE A 1 71 ? 18.024 5.609 -8.748 1.00 71.38 71 PHE A CA 1
ATOM 509 C C . PHE A 1 71 ? 18.379 4.132 -8.952 1.00 71.38 71 PHE A C 1
ATOM 511 O O . PHE A 1 71 ? 19.016 3.539 -8.082 1.00 71.38 71 PHE A O 1
ATOM 518 N N . ARG A 1 72 ? 17.983 3.534 -10.081 1.00 67.38 72 ARG A N 1
ATOM 519 C CA . ARG A 1 72 ? 18.136 2.106 -10.344 1.00 67.38 72 ARG A CA 1
ATOM 520 C C . ARG A 1 72 ? 19.261 1.842 -11.346 1.00 67.38 72 ARG A C 1
ATOM 522 O O . ARG A 1 72 ? 19.328 2.461 -12.400 1.00 67.38 72 ARG A O 1
ATOM 529 N N . SER A 1 73 ? 20.087 0.836 -11.063 1.00 62.41 73 SER A N 1
ATOM 530 C CA . SER A 1 73 ? 20.834 0.105 -12.093 1.00 62.41 73 SER A CA 1
ATOM 531 C C . SER A 1 73 ? 19.944 -1.029 -12.607 1.00 62.41 73 SER A C 1
ATOM 533 O O . SER A 1 73 ? 19.564 -1.917 -11.837 1.00 62.41 73 SER A O 1
ATOM 535 N N . ARG A 1 74 ? 19.515 -0.972 -13.871 1.00 62.84 74 ARG A N 1
ATOM 536 C CA . ARG A 1 74 ? 18.665 -2.021 -14.449 1.00 62.84 74 ARG A CA 1
ATOM 537 C C . ARG A 1 74 ? 19.515 -3.243 -14.806 1.00 62.84 74 ARG A C 1
ATOM 539 O O . ARG A 1 74 ? 20.583 -3.089 -15.386 1.00 62.84 74 ARG A O 1
ATOM 546 N N . ALA A 1 75 ? 19.013 -4.427 -14.463 1.00 61.41 75 ALA A N 1
ATOM 547 C CA . ALA A 1 75 ? 19.610 -5.695 -14.867 1.00 61.41 75 ALA A CA 1
ATOM 548 C C . ALA A 1 75 ? 19.542 -5.832 -16.395 1.00 61.41 75 ALA A C 1
ATOM 550 O O . ALA A 1 75 ? 18.488 -5.573 -16.994 1.00 61.41 75 ALA A O 1
ATOM 551 N N . THR A 1 76 ? 20.653 -6.210 -17.019 1.00 65.88 76 THR A N 1
ATOM 552 C CA . THR A 1 76 ? 20.714 -6.473 -18.461 1.00 65.88 76 THR A CA 1
ATOM 553 C C . THR A 1 76 ? 20.337 -7.920 -18.765 1.00 65.88 76 THR A C 1
ATOM 555 O O . THR A 1 76 ? 20.356 -8.786 -17.887 1.00 65.88 76 THR A O 1
ATOM 558 N N . VAL A 1 77 ? 19.997 -8.205 -20.022 1.00 66.94 77 VAL A N 1
ATOM 559 C CA . VAL A 1 77 ? 19.709 -9.569 -20.507 1.00 66.94 77 VAL A CA 1
ATOM 560 C C . VAL A 1 77 ? 20.858 -10.541 -20.175 1.00 66.94 77 VAL A C 1
ATOM 562 O O . VAL A 1 77 ? 20.625 -11.714 -19.874 1.00 66.94 77 VAL A O 1
ATOM 565 N N . ARG A 1 78 ? 22.098 -10.040 -20.128 1.00 71.75 78 ARG A N 1
ATOM 566 C CA . ARG A 1 78 ? 23.309 -10.769 -19.723 1.00 71.75 78 ARG A CA 1
ATOM 567 C C . ARG A 1 78 ? 23.234 -11.400 -18.329 1.00 71.75 78 ARG A C 1
ATOM 569 O O . ARG A 1 78 ? 23.834 -12.452 -18.124 1.00 71.75 78 ARG A O 1
ATOM 576 N N . GLU A 1 79 ? 22.542 -10.774 -17.379 1.00 66.94 79 GLU A N 1
ATOM 577 C CA . GLU A 1 79 ? 22.517 -11.212 -15.975 1.00 66.94 79 GLU A CA 1
ATOM 578 C C . GLU A 1 79 ? 21.624 -12.442 -15.734 1.00 66.94 79 GLU A C 1
ATOM 580 O O . GLU A 1 79 ? 21.822 -13.150 -14.748 1.00 66.94 79 GLU A O 1
ATOM 585 N N . ASP A 1 80 ? 20.675 -12.725 -16.633 1.00 64.31 80 ASP A N 1
ATOM 586 C CA . ASP A 1 80 ? 19.683 -13.806 -16.478 1.00 64.31 80 ASP A CA 1
ATOM 587 C C . ASP A 1 80 ? 20.000 -15.044 -17.332 1.00 64.31 80 ASP A C 1
ATOM 589 O O . ASP A 1 80 ? 19.502 -16.144 -17.078 1.00 64.31 80 ASP A O 1
ATOM 593 N N . ILE A 1 81 ? 20.829 -14.882 -18.364 1.00 64.69 81 ILE A N 1
ATOM 594 C CA . ILE A 1 81 ? 21.156 -15.966 -19.285 1.00 64.69 81 ILE A CA 1
ATOM 595 C C . ILE A 1 81 ? 22.445 -16.657 -18.822 1.00 64.69 81 ILE A C 1
ATOM 597 O O . ILE A 1 81 ? 23.442 -15.978 -18.570 1.00 64.69 81 ILE A O 1
ATOM 601 N N . PRO A 1 82 ? 22.485 -18.002 -18.742 1.00 71.94 82 PRO A N 1
ATOM 602 C CA . PRO A 1 82 ? 23.715 -18.724 -18.447 1.00 71.94 82 PRO A CA 1
ATOM 603 C C . PRO A 1 82 ? 24.831 -18.355 -19.430 1.00 71.94 82 PRO A C 1
ATOM 605 O O . PRO A 1 82 ? 24.603 -18.324 -20.640 1.00 71.94 82 PRO A O 1
ATOM 608 N N . ALA A 1 83 ? 26.046 -18.140 -18.916 1.00 75.62 83 ALA A N 1
ATOM 609 C CA . ALA A 1 83 ? 27.198 -17.659 -19.691 1.00 75.62 83 ALA A CA 1
ATOM 610 C C . ALA A 1 83 ? 27.468 -18.465 -20.977 1.00 75.62 83 ALA A C 1
ATOM 612 O O . ALA A 1 83 ? 27.910 -17.916 -21.979 1.00 75.62 83 ALA A O 1
ATOM 613 N N . GLN A 1 84 ? 27.119 -19.754 -20.980 1.00 77.25 84 GLN A N 1
ATOM 614 C CA . GLN A 1 84 ? 27.223 -20.655 -22.133 1.00 77.25 84 GLN A CA 1
ATOM 615 C C . GLN A 1 84 ? 26.413 -20.230 -23.375 1.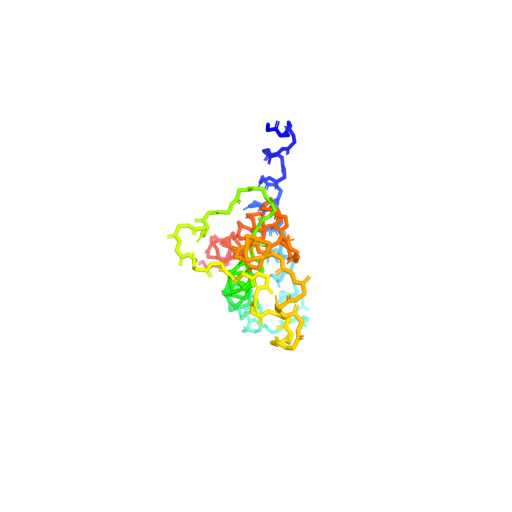00 77.25 84 GLN A C 1
ATOM 617 O O . GLN A 1 84 ? 26.661 -20.749 -24.458 1.00 77.25 84 GLN A O 1
ATOM 622 N N . PHE A 1 85 ? 25.443 -19.322 -23.235 1.00 71.62 85 PHE A N 1
ATOM 623 C CA . PHE A 1 85 ? 24.653 -18.796 -24.354 1.00 71.62 85 PHE A CA 1
ATOM 624 C C . PHE A 1 85 ? 25.046 -17.369 -24.752 1.00 71.62 85 PHE A C 1
ATOM 626 O O . PHE A 1 85 ? 24.506 -16.851 -25.726 1.00 71.62 85 PHE A O 1
ATOM 633 N N . HIS A 1 86 ? 25.971 -16.724 -24.030 1.00 74.81 86 HIS A N 1
ATOM 634 C CA . HIS A 1 86 ? 26.380 -15.346 -24.325 1.00 74.81 86 HIS A CA 1
ATOM 635 C C . HIS A 1 86 ? 27.080 -15.252 -25.683 1.00 74.81 86 HIS A C 1
ATOM 637 O O . HIS A 1 86 ? 26.784 -14.349 -26.452 1.00 74.81 86 HIS A O 1
ATOM 643 N N . ASP A 1 87 ? 27.900 -16.241 -26.037 1.00 76.19 87 ASP A N 1
ATOM 644 C CA . ASP A 1 87 ? 28.605 -16.274 -27.328 1.00 76.19 87 ASP A CA 1
ATOM 645 C C . ASP A 1 87 ? 27.669 -16.474 -28.537 1.00 76.19 87 ASP A C 1
ATOM 647 O O . ASP A 1 87 ? 28.057 -16.223 -29.677 1.00 76.19 87 ASP A O 1
ATOM 651 N N . ALA A 1 88 ? 26.431 -16.928 -28.305 1.00 76.69 88 ALA A N 1
ATOM 652 C CA . ALA A 1 88 ? 25.426 -17.142 -29.347 1.00 76.69 88 ALA A CA 1
ATOM 653 C C . ALA A 1 88 ? 24.547 -15.904 -29.607 1.00 76.69 88 ALA A C 1
ATOM 655 O O . ALA A 1 88 ? 23.745 -15.912 -30.542 1.00 76.69 88 ALA A O 1
ATOM 656 N N . MET A 1 89 ? 24.675 -14.854 -28.792 1.00 70.38 89 MET A N 1
ATOM 657 C CA . MET A 1 89 ? 23.907 -13.615 -28.909 1.00 70.38 89 MET A CA 1
ATOM 658 C C . MET A 1 89 ? 24.825 -12.428 -29.188 1.00 70.38 89 MET A C 1
ATOM 660 O O . MET A 1 89 ? 25.992 -12.410 -28.808 1.00 70.38 89 MET A O 1
ATOM 664 N N . ASN A 1 90 ? 24.288 -11.407 -29.856 1.00 79.31 90 ASN A N 1
ATOM 665 C CA . ASN A 1 90 ? 25.021 -10.162 -30.048 1.00 79.31 90 ASN A CA 1
ATOM 666 C C . ASN A 1 90 ? 25.232 -9.472 -28.686 1.00 79.31 90 ASN A C 1
ATOM 668 O O . ASN A 1 90 ? 24.310 -9.419 -27.871 1.00 79.31 90 ASN A O 1
ATOM 672 N N . ASN A 1 91 ? 26.422 -8.905 -28.459 1.00 75.06 91 ASN A N 1
ATOM 673 C CA . ASN A 1 91 ? 26.724 -8.134 -27.246 1.00 75.06 91 ASN A CA 1
ATOM 674 C C . ASN A 1 91 ? 25.729 -6.987 -27.039 1.00 75.06 91 ASN A C 1
ATOM 676 O O . ASN A 1 91 ? 25.332 -6.723 -25.913 1.00 75.06 91 ASN A O 1
ATOM 680 N N . GLU A 1 92 ? 25.263 -6.384 -28.132 1.00 72.56 92 GLU A N 1
ATOM 681 C CA . GLU A 1 92 ? 24.240 -5.337 -28.112 1.00 72.56 92 GLU A CA 1
ATOM 682 C C . GLU A 1 92 ? 22.921 -5.827 -27.489 1.00 72.56 92 GLU A C 1
ATOM 684 O O . GLU A 1 92 ? 22.343 -5.141 -26.658 1.00 72.56 92 GLU A O 1
ATOM 689 N N . THR A 1 93 ? 22.501 -7.060 -27.794 1.00 70.25 93 THR A N 1
ATOM 690 C CA . THR A 1 93 ? 21.302 -7.693 -27.216 1.00 70.25 93 THR A CA 1
ATOM 691 C C . THR A 1 93 ? 21.519 -8.150 -25.772 1.00 70.25 93 THR A C 1
ATOM 693 O O . THR A 1 93 ? 20.590 -8.160 -24.974 1.00 70.25 93 THR A O 1
ATOM 696 N N . LEU A 1 94 ? 22.744 -8.532 -25.406 1.00 67.31 94 LEU A N 1
ATOM 697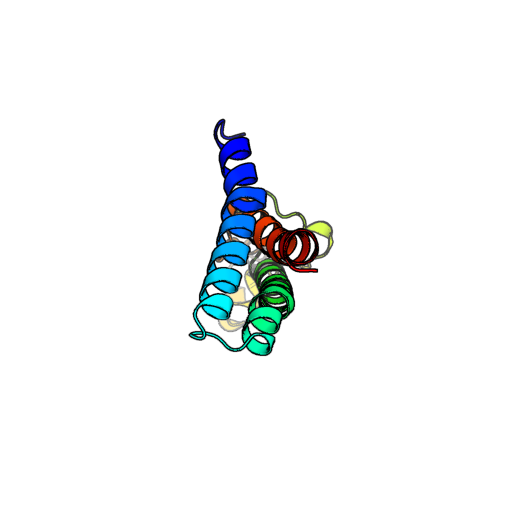 C CA . LEU A 1 94 ? 23.082 -8.894 -24.025 1.00 67.31 94 LEU A CA 1
ATOM 698 C C . LEU A 1 94 ? 23.077 -7.681 -23.090 1.00 67.31 94 LEU A C 1
ATOM 700 O O . LEU A 1 94 ? 22.747 -7.821 -21.912 1.00 67.31 94 LEU A O 1
ATOM 704 N N . ASP A 1 95 ? 23.438 -6.513 -23.614 1.00 71.38 95 ASP A N 1
ATOM 705 C CA . ASP A 1 95 ? 23.515 -5.263 -22.862 1.00 71.38 95 ASP A CA 1
ATOM 706 C C . ASP A 1 95 ? 22.182 -4.490 -22.875 1.00 71.38 95 ASP A C 1
ATOM 708 O O . ASP A 1 95 ? 22.037 -3.485 -22.173 1.00 71.38 95 ASP A O 1
ATOM 712 N N . GLU A 1 96 ? 21.179 -4.983 -23.612 1.00 70.00 96 GLU A N 1
ATOM 713 C CA . GLU A 1 96 ? 19.821 -4.461 -23.540 1.00 70.00 96 GLU A CA 1
ATOM 714 C C . GLU A 1 96 ? 19.234 -4.637 -22.137 1.00 70.00 96 GLU A C 1
ATOM 716 O O . GLU A 1 96 ? 19.410 -5.633 -21.425 1.00 70.00 96 GLU A O 1
ATOM 721 N N . VAL A 1 97 ? 18.506 -3.604 -21.739 1.00 66.38 97 VAL A N 1
ATOM 722 C CA . VAL A 1 97 ? 17.795 -3.538 -20.475 1.00 66.38 97 VAL A CA 1
ATOM 723 C C . VAL A 1 97 ? 16.567 -4.440 -20.540 1.00 66.38 97 VAL A C 1
ATOM 725 O O . VAL A 1 97 ? 15.748 -4.320 -21.449 1.00 66.38 97 VAL A O 1
ATOM 728 N N . LYS A 1 98 ? 16.385 -5.289 -19.525 1.00 63.31 98 LYS A N 1
ATOM 729 C CA . LYS A 1 98 ? 15.237 -6.199 -19.460 1.00 63.31 98 LYS A CA 1
ATOM 730 C C . LYS A 1 98 ? 13.897 -5.446 -19.426 1.00 63.31 98 LYS A C 1
ATOM 732 O O . LYS A 1 98 ? 13.690 -4.535 -18.621 1.00 63.31 98 LYS A O 1
ATOM 737 N N . GLU A 1 99 ? 12.963 -5.885 -20.269 1.00 60.06 99 GLU A N 1
ATOM 738 C CA . GLU A 1 99 ? 11.609 -5.325 -20.389 1.00 60.06 99 GLU A CA 1
ATOM 739 C C . GLU A 1 99 ? 10.542 -6.084 -19.567 1.00 60.06 99 GLU A C 1
ATOM 741 O O . GLU A 1 99 ? 9.445 -5.566 -19.357 1.00 60.06 99 GLU A O 1
ATOM 746 N N . GLU A 1 100 ? 10.839 -7.292 -19.079 1.00 54.78 100 GLU A N 1
ATOM 747 C CA . GLU A 1 100 ? 9.830 -8.197 -18.511 1.00 54.78 100 GLU A CA 1
ATOM 748 C C . GLU A 1 100 ? 9.641 -8.076 -16.990 1.00 54.78 100 GLU A C 1
ATOM 750 O O . GLU A 1 100 ? 10.602 -8.007 -16.222 1.00 54.78 100 GLU A O 1
ATOM 755 N N . GLY A 1 101 ? 8.373 -8.145 -16.560 1.00 59.59 101 GLY A N 1
ATOM 756 C CA . GLY A 1 101 ? 7.962 -8.198 -15.152 1.00 59.59 101 GLY A CA 1
ATOM 757 C C . GLY A 1 101 ? 7.490 -6.873 -14.547 1.00 59.59 101 GLY A C 1
ATOM 758 O O . GLY A 1 101 ? 7.311 -6.810 -13.338 1.00 59.59 101 GLY A O 1
ATOM 759 N N . LYS A 1 102 ? 7.282 -5.826 -15.351 1.00 69.69 102 LYS A N 1
ATOM 760 C CA . LYS A 1 102 ? 6.993 -4.465 -14.876 1.00 69.69 102 LYS A CA 1
ATOM 761 C C . LYS A 1 102 ? 5.593 -4.326 -14.242 1.00 69.69 102 LYS A C 1
ATOM 763 O O . LYS A 1 102 ? 4.609 -4.858 -14.754 1.00 69.69 102 LYS A O 1
ATOM 768 N N . ILE A 1 103 ? 5.488 -3.567 -13.149 1.00 75.06 103 ILE A N 1
ATOM 769 C CA . ILE A 1 103 ? 4.199 -3.219 -12.520 1.00 75.06 103 ILE A CA 1
ATOM 770 C C . ILE A 1 103 ? 3.584 -2.023 -13.273 1.00 75.06 103 ILE A C 1
ATOM 772 O O . ILE A 1 103 ? 4.307 -1.068 -13.570 1.00 75.06 103 ILE A O 1
ATOM 776 N N . PRO A 1 104 ? 2.264 -2.001 -13.548 1.00 81.75 104 PRO A N 1
ATOM 777 C CA . PRO A 1 104 ? 1.618 -0.818 -14.110 1.00 81.75 104 PRO A CA 1
ATOM 778 C C . PRO A 1 104 ? 1.835 0.421 -13.232 1.00 81.75 104 PRO A C 1
ATOM 780 O O . PRO A 1 104 ? 1.458 0.416 -12.058 1.00 81.75 104 PRO A O 1
ATOM 783 N N . THR A 1 105 ? 2.395 1.505 -13.786 1.00 81.88 105 THR A N 1
ATOM 784 C CA . THR A 1 105 ? 2.718 2.732 -13.025 1.00 81.88 105 THR A CA 1
ATOM 785 C C . THR A 1 105 ? 1.502 3.271 -12.270 1.00 81.88 105 THR A C 1
ATOM 787 O O . THR A 1 105 ? 1.601 3.638 -11.101 1.00 81.88 105 THR A O 1
ATOM 790 N N . ASN A 1 106 ? 0.328 3.272 -12.906 1.00 81.94 106 ASN A N 1
ATOM 791 C CA . ASN A 1 106 ? -0.900 3.752 -12.272 1.00 81.94 106 ASN A CA 1
ATOM 792 C C . ASN A 1 106 ? -1.309 2.875 -11.082 1.00 81.94 106 ASN A C 1
ATOM 794 O O . ASN A 1 106 ? -1.721 3.403 -10.054 1.00 81.94 106 ASN A O 1
ATOM 798 N N . LEU A 1 107 ? -1.140 1.551 -11.180 1.00 82.31 107 LEU A N 1
ATOM 799 C CA . LEU A 1 107 ? -1.405 0.637 -10.067 1.00 82.31 107 LEU A CA 1
ATOM 800 C C . LEU A 1 107 ? -0.441 0.900 -8.906 1.00 82.31 107 LEU A C 1
ATOM 802 O O . LEU A 1 107 ? -0.866 0.927 -7.753 1.00 82.31 107 LEU A O 1
ATOM 806 N N . PHE A 1 108 ? 0.834 1.151 -9.218 1.00 86.12 108 PHE A N 1
ATOM 807 C CA . PHE A 1 108 ? 1.836 1.513 -8.223 1.00 86.12 108 PHE A CA 1
ATOM 808 C C . PHE A 1 108 ? 1.468 2.811 -7.487 1.00 86.12 108 PHE A C 1
ATOM 810 O O . PHE A 1 108 ? 1.424 2.849 -6.257 1.00 86.12 108 PHE A O 1
ATOM 817 N N . VAL A 1 109 ? 1.136 3.865 -8.236 1.00 86.19 109 VAL A N 1
ATOM 818 C CA . VAL A 1 109 ? 0.780 5.174 -7.672 1.00 86.19 109 VAL A CA 1
ATOM 819 C C . VAL A 1 109 ? -0.518 5.096 -6.870 1.00 86.19 109 VAL A C 1
ATOM 821 O O . VAL A 1 109 ? -0.554 5.570 -5.739 1.00 86.19 109 VAL A O 1
ATOM 824 N N . TYR A 1 110 ? -1.576 4.473 -7.396 1.00 87.81 110 TYR A N 1
ATOM 825 C CA . TYR A 1 110 ? -2.842 4.336 -6.667 1.00 87.81 110 TYR A CA 1
ATOM 826 C C . TYR A 1 110 ? -2.692 3.484 -5.405 1.00 87.81 110 TYR A C 1
ATOM 828 O O . TYR A 1 110 ? -3.250 3.841 -4.368 1.00 87.81 110 TYR A O 1
ATOM 836 N N . GLY A 1 111 ? -1.892 2.415 -5.462 1.00 86.00 111 GLY A N 1
ATOM 837 C CA . GLY A 1 111 ? -1.545 1.617 -4.291 1.00 86.00 111 GLY A CA 1
ATOM 838 C C . GLY A 1 111 ? -0.831 2.447 -3.224 1.00 86.00 111 GLY A C 1
ATOM 839 O O . GLY A 1 111 ? -1.242 2.437 -2.067 1.00 86.00 111 GLY A O 1
ATOM 840 N N . LEU A 1 112 ? 0.185 3.228 -3.604 1.00 88.69 112 LEU A N 1
ATOM 841 C CA . LEU A 1 112 ? 0.887 4.122 -2.678 1.00 88.69 112 LEU A CA 1
ATOM 842 C C . LEU A 1 112 ? -0.034 5.174 -2.062 1.00 88.69 112 LEU A C 1
ATOM 844 O O . LEU A 1 112 ? -0.007 5.384 -0.853 1.00 88.69 112 LEU A O 1
ATOM 848 N N . VAL A 1 113 ? -0.859 5.822 -2.881 1.00 90.62 113 VAL A N 1
ATOM 849 C CA . VAL A 1 113 ? -1.794 6.851 -2.419 1.00 90.62 113 VAL A CA 1
ATOM 850 C C . VAL A 1 113 ? -2.800 6.257 -1.425 1.00 90.62 113 VAL A C 1
ATOM 852 O O . VAL A 1 113 ? -3.061 6.872 -0.393 1.00 90.62 113 VAL A O 1
ATOM 855 N N . TYR A 1 114 ? -3.299 5.042 -1.669 1.00 90.38 114 TYR A N 1
A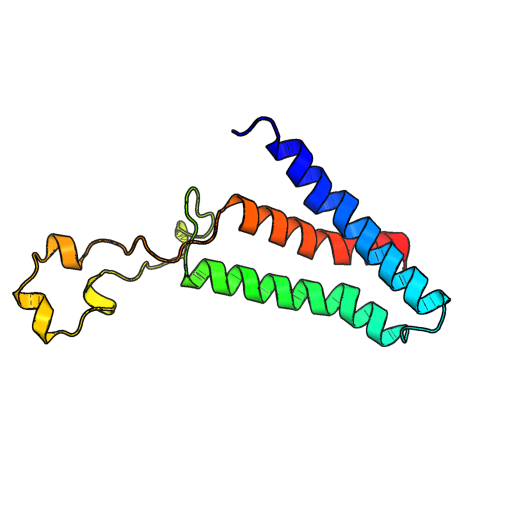TOM 856 C CA . TYR A 1 114 ? -4.143 4.323 -0.714 1.00 90.38 114 TYR A CA 1
ATOM 857 C C . TYR A 1 114 ? -3.406 4.019 0.600 1.00 90.38 114 TYR A C 1
ATOM 859 O O . TYR A 1 114 ? -3.915 4.320 1.681 1.00 90.38 114 TYR A O 1
ATOM 867 N N . LEU A 1 115 ? -2.192 3.465 0.518 1.00 91.44 115 LEU A N 1
ATOM 868 C CA . LEU A 1 115 ? -1.395 3.067 1.684 1.00 91.44 115 LEU A CA 1
ATOM 869 C C . LEU A 1 115 ? -0.963 4.262 2.542 1.00 91.44 115 LEU A C 1
ATOM 871 O O . LEU A 1 115 ? -0.837 4.129 3.752 1.00 91.44 115 LEU A O 1
ATOM 875 N N . VAL A 1 116 ? -0.770 5.436 1.942 1.00 90.31 116 VAL A N 1
ATOM 876 C CA . VAL A 1 116 ? -0.519 6.687 2.672 1.00 90.31 116 VAL A CA 1
ATOM 877 C C . VAL A 1 116 ? -1.820 7.281 3.215 1.00 90.31 116 VAL A C 1
ATOM 879 O O . VAL A 1 116 ? -1.850 7.792 4.334 1.00 90.31 116 VAL A O 1
ATOM 882 N N . GLY A 1 117 ? -2.911 7.192 2.452 1.00 88.25 117 GLY A N 1
ATOM 883 C CA . GLY A 1 117 ? -4.215 7.709 2.850 1.00 88.25 117 GLY A CA 1
ATOM 884 C C . GLY A 1 117 ? -4.766 7.031 4.104 1.00 88.25 117 GLY A C 1
ATOM 885 O O . GLY A 1 117 ? -5.263 7.722 4.990 1.00 88.25 117 GLY A O 1
ATOM 886 N N . VAL A 1 118 ? -4.660 5.701 4.219 1.00 89.44 118 VAL A N 1
ATOM 887 C CA . VAL A 1 118 ? -5.242 4.949 5.350 1.00 89.44 118 VAL A CA 1
ATOM 888 C C . VAL A 1 118 ? -4.714 5.440 6.712 1.00 89.44 118 VAL A C 1
ATOM 890 O O . VAL A 1 118 ? -5.544 5.815 7.544 1.00 89.44 118 VAL A O 1
ATOM 893 N N . PRO A 1 119 ? -3.393 5.543 6.959 1.00 87.81 119 PRO A N 1
ATOM 894 C CA . PRO A 1 119 ? -2.868 6.110 8.200 1.00 87.81 119 PRO A CA 1
ATOM 895 C C . PRO A 1 119 ? -3.306 7.557 8.439 1.00 87.81 119 PRO A C 1
ATOM 897 O O . PRO A 1 119 ? -3.694 7.894 9.554 1.00 87.81 119 PRO A O 1
ATOM 900 N N . ILE A 1 120 ? -3.297 8.410 7.405 1.00 88.50 120 ILE A N 1
ATOM 901 C CA . ILE A 1 120 ? -3.714 9.818 7.531 1.00 88.50 120 ILE A CA 1
ATOM 902 C C . ILE A 1 120 ? -5.164 9.902 8.011 1.00 88.50 120 ILE A C 1
ATOM 904 O O . ILE A 1 120 ? -5.456 10.582 8.992 1.00 88.50 120 ILE A O 1
ATOM 908 N N . PHE A 1 121 ? -6.078 9.185 7.359 1.00 86.75 121 PHE A N 1
ATOM 909 C CA . PHE A 1 121 ? -7.487 9.194 7.744 1.00 86.75 121 PHE A CA 1
ATOM 910 C C . PHE A 1 121 ? -7.743 8.498 9.078 1.00 86.75 121 PHE A C 1
ATOM 912 O O . PHE A 1 121 ? -8.669 8.881 9.787 1.00 86.75 121 PHE A O 1
ATOM 919 N N . THR A 1 122 ? -6.911 7.528 9.454 1.00 85.00 122 THR A N 1
ATOM 920 C CA . THR A 1 122 ? -6.952 6.935 10.795 1.00 85.00 122 THR A CA 1
ATOM 921 C C . THR A 1 122 ? -6.653 7.992 11.855 1.00 85.00 122 THR A C 1
ATOM 923 O O . THR A 1 122 ? -7.424 8.127 12.798 1.00 85.00 122 THR A O 1
ATOM 926 N N . VAL A 1 123 ? -5.600 8.800 11.670 1.00 84.62 123 VAL A N 1
ATOM 927 C CA . VAL A 1 123 ? -5.290 9.921 12.576 1.00 84.62 123 VAL A CA 1
ATOM 928 C C . VAL A 1 123 ? -6.429 10.939 12.616 1.00 84.62 123 VAL A C 1
ATOM 930 O O . VAL A 1 123 ? -6.760 11.417 13.685 1.00 84.62 123 VAL A O 1
ATOM 933 N N . VAL A 1 124 ? -7.036 11.273 11.475 1.00 83.62 124 VAL A N 1
ATOM 934 C CA . VAL A 1 124 ? -8.080 12.314 11.405 1.00 83.62 124 VAL A CA 1
ATOM 935 C C . VAL A 1 124 ? -9.411 11.886 12.034 1.00 83.62 124 VAL A C 1
ATOM 937 O O . VAL A 1 124 ? -10.145 12.738 12.529 1.00 83.62 124 VAL A O 1
ATOM 940 N N . PHE A 1 125 ? -9.774 10.601 11.952 1.00 77.12 125 PHE A N 1
ATOM 941 C CA . PHE A 1 125 ? -11.109 10.127 12.340 1.00 77.12 125 PHE A CA 1
ATOM 942 C C . PHE A 1 125 ? -11.161 9.299 13.625 1.00 77.12 125 PHE A C 1
ATOM 944 O O . PHE A 1 125 ? -12.258 9.134 14.157 1.00 77.12 125 PHE A O 1
ATOM 951 N N . ILE A 1 126 ? -10.040 8.736 14.082 1.00 71.75 126 ILE A N 1
ATOM 952 C CA . ILE A 1 126 ? -10.002 7.852 15.259 1.00 71.75 126 ILE A CA 1
ATOM 953 C C . ILE A 1 126 ? -9.257 8.491 16.440 1.00 71.75 126 ILE A C 1
ATOM 955 O O . ILE A 1 126 ? -9.648 8.244 17.580 1.00 71.75 126 ILE A O 1
ATOM 959 N N . LEU A 1 127 ? -8.207 9.284 16.187 1.00 60.19 127 LEU A N 1
ATOM 960 C CA . LEU A 1 127 ? -7.469 10.030 17.219 1.00 60.19 127 LEU A CA 1
ATOM 961 C C . LEU A 1 127 ? -8.038 11.443 17.394 1.00 60.19 127 LEU A C 1
ATOM 963 O O . LEU A 1 127 ? -7.967 11.940 18.540 1.00 60.19 127 LEU A O 1
#

Radius of gyration: 20.32 Å; chains: 1; bounding box: 48×33×50 Å